Protein AF-A0A227J688-F1 (afdb_monomer)

Sequence (123 aa):
CTLGKNIHTVAINGDFDACQALVKQAFDDAELREEIGLNSANSINISRLMAQICYYFEAAAQMSKQERENLVVSVPSGNFGNLTAGLLAKALGLPIKRFIAATNANDTVPRYLETGKWEPKPT

Structure (mmCIF, N/CA/C/O backbone):
data_AF-A0A227J688-F1
#
_entry.id   AF-A0A227J688-F1
#
loop_
_atom_site.group_PDB
_atom_site.id
_atom_site.type_symbol
_atom_site.label_atom_id
_atom_site.label_alt_id
_atom_site.label_comp_id
_atom_site.label_asym_id
_atom_site.label_entity_id
_atom_site.label_seq_id
_atom_site.pdbx_PDB_ins_code
_atom_site.Cartn_x
_atom_site.Cartn_y
_atom_site.Cartn_z
_atom_site.occupancy
_atom_site.B_iso_or_equiv
_atom_site.auth_seq_id
_atom_site.auth_comp_id
_atom_site.auth_asym_id
_atom_site.auth_atom_id
_atom_site.pdbx_PDB_model_num
ATOM 1 N N . CYS A 1 1 ? 11.535 19.539 -19.491 1.00 63.34 1 CYS A N 1
ATOM 2 C CA . CYS A 1 1 ? 11.761 19.438 -18.032 1.00 63.34 1 CYS A CA 1
ATOM 3 C C . CYS A 1 1 ? 11.534 20.819 -17.412 1.00 63.34 1 CYS A C 1
ATOM 5 O O . CYS A 1 1 ? 12.097 21.772 -17.933 1.00 63.34 1 CYS A O 1
ATOM 7 N N . THR A 1 2 ? 10.697 20.950 -16.375 1.00 82.06 2 THR A N 1
ATOM 8 C CA . THR A 1 2 ? 10.319 22.246 -15.759 1.00 82.06 2 THR A CA 1
ATOM 9 C C . THR A 1 2 ? 11.028 22.546 -14.431 1.00 82.06 2 THR A C 1
ATOM 11 O O . THR A 1 2 ? 10.870 23.639 -13.903 1.00 82.06 2 THR A O 1
ATOM 14 N N . LEU A 1 3 ? 11.814 21.600 -13.895 1.00 88.06 3 LEU A N 1
ATOM 15 C CA . LEU A 1 3 ? 12.546 21.740 -12.623 1.00 88.06 3 LEU A CA 1
ATOM 16 C C . LEU A 1 3 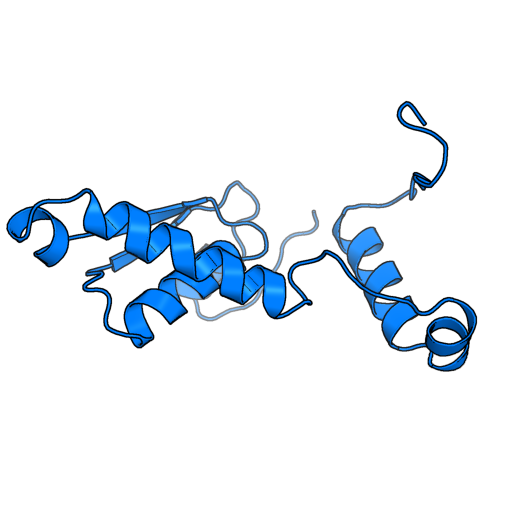? 14.064 21.942 -12.826 1.00 88.06 3 LEU A C 1
ATOM 18 O O . LEU A 1 3 ? 14.654 22.823 -12.207 1.00 88.06 3 LEU A O 1
ATOM 22 N N . GLY A 1 4 ? 14.691 21.173 -13.730 1.00 88.75 4 GLY A N 1
ATOM 23 C CA . GLY A 1 4 ? 16.120 21.283 -14.068 1.00 88.75 4 GLY A CA 1
ATOM 24 C C . GLY A 1 4 ? 17.087 20.781 -12.980 1.00 88.75 4 GLY A C 1
ATOM 25 O O . GLY A 1 4 ? 16.687 20.110 -12.031 1.00 88.75 4 GLY A O 1
ATOM 26 N N . LYS A 1 5 ? 18.379 21.115 -13.131 1.00 92.19 5 LYS A N 1
ATOM 27 C CA . LYS A 1 5 ? 19.489 20.751 -12.224 1.00 92.19 5 LYS A CA 1
ATOM 28 C C . LYS A 1 5 ? 19.630 19.237 -12.020 1.00 92.19 5 LYS A C 1
ATOM 30 O O . LYS A 1 5 ? 20.022 18.541 -12.942 1.00 92.19 5 LYS A O 1
ATOM 35 N N . ASN A 1 6 ? 19.325 18.746 -10.822 1.00 91.56 6 ASN A N 1
ATOM 36 C CA . ASN A 1 6 ? 19.447 17.349 -10.418 1.00 91.56 6 ASN A CA 1
ATOM 37 C C . ASN A 1 6 ? 18.221 16.501 -10.798 1.00 91.56 6 ASN A C 1
ATOM 39 O O . ASN A 1 6 ? 18.137 15.345 -10.391 1.00 91.56 6 ASN A O 1
ATOM 43 N N . ILE A 1 7 ? 17.254 17.069 -11.528 1.00 91.88 7 ILE A N 1
ATOM 44 C CA . ILE A 1 7 ? 16.043 16.371 -11.958 1.00 91.88 7 ILE A CA 1
ATOM 45 C C . ILE A 1 7 ? 16.087 16.113 -13.464 1.00 91.88 7 ILE A C 1
ATOM 47 O O . ILE A 1 7 ? 15.989 17.035 -14.281 1.00 91.88 7 ILE A O 1
ATOM 51 N N . HIS A 1 8 ? 16.129 14.832 -13.818 1.00 90.19 8 HIS A N 1
ATOM 52 C CA . HIS A 1 8 ? 15.993 14.352 -15.187 1.00 90.19 8 HIS A CA 1
ATOM 53 C C . HIS A 1 8 ? 14.646 13.644 -15.345 1.00 90.19 8 HIS A C 1
ATOM 55 O O . HIS A 1 8 ? 14.304 12.751 -14.576 1.00 90.19 8 HIS A O 1
ATOM 61 N N . THR A 1 9 ? 13.859 14.080 -16.330 1.00 91.88 9 THR A N 1
ATOM 62 C CA . THR A 1 9 ? 12.565 13.468 -16.666 1.00 91.88 9 THR A CA 1
ATOM 63 C C . THR A 1 9 ? 12.725 12.698 -17.966 1.00 91.88 9 THR A C 1
ATOM 65 O O . THR A 1 9 ? 13.222 13.251 -18.945 1.00 91.88 9 THR A O 1
ATOM 68 N N . VAL A 1 10 ? 12.323 11.429 -17.964 1.00 91.88 10 VAL A N 1
ATOM 69 C CA . VAL A 1 10 ? 12.381 10.551 -19.135 1.00 91.88 10 VAL A CA 1
ATOM 70 C C . VAL A 1 10 ? 10.951 10.208 -19.529 1.00 91.88 10 VAL A C 1
ATOM 72 O O . VAL A 1 10 ? 10.202 9.657 -18.724 1.00 91.88 10 VAL A O 1
ATOM 75 N N . ALA A 1 11 ? 10.560 10.574 -20.749 1.00 92.75 11 ALA A N 1
ATOM 76 C CA . ALA A 1 11 ? 9.274 10.187 -21.312 1.00 92.75 11 ALA A CA 1
ATOM 77 C C . ALA A 1 11 ? 9.426 8.815 -21.974 1.00 92.75 11 ALA A C 1
ATOM 79 O O . ALA A 1 11 ? 10.131 8.681 -22.973 1.00 92.75 11 ALA A O 1
ATOM 80 N N . ILE A 1 12 ? 8.788 7.802 -21.396 1.00 94.12 12 ILE A N 1
ATOM 81 C CA . ILE A 1 12 ? 8.770 6.446 -21.941 1.00 94.12 12 ILE A CA 1
ATOM 82 C C . ILE A 1 12 ? 7.555 6.310 -22.855 1.00 94.12 12 ILE A C 1
ATOM 84 O O . ILE A 1 12 ? 6.452 6.707 -22.488 1.00 94.12 12 ILE A O 1
ATOM 88 N N . ASN A 1 13 ? 7.758 5.750 -24.046 1.00 93.44 13 ASN A N 1
ATOM 89 C CA . ASN A 1 13 ? 6.667 5.432 -24.961 1.00 93.44 13 ASN A CA 1
ATOM 90 C C . ASN A 1 13 ? 6.023 4.094 -24.564 1.00 93.44 13 ASN A C 1
ATOM 92 O O . ASN A 1 13 ? 6.330 3.054 -25.144 1.00 93.44 13 ASN A O 1
ATOM 96 N N . GLY A 1 14 ? 5.192 4.127 -23.525 1.00 90.06 1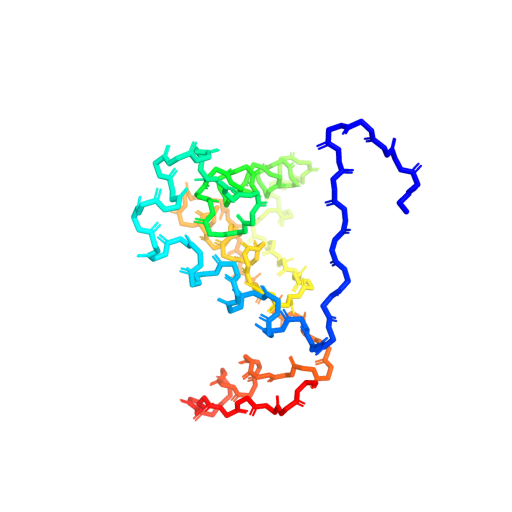4 GLY A N 1
ATOM 97 C CA . GLY A 1 14 ? 4.502 2.970 -22.960 1.00 90.06 14 GLY A CA 1
ATOM 98 C C . GLY A 1 14 ? 3.590 3.375 -21.802 1.00 90.06 14 GLY A C 1
ATOM 99 O O . GLY A 1 14 ? 3.495 4.556 -21.462 1.00 90.06 14 GLY A O 1
ATOM 100 N N . ASP A 1 15 ? 2.918 2.397 -21.201 1.00 85.12 15 ASP A N 1
ATOM 101 C CA . ASP A 1 15 ? 2.079 2.607 -20.021 1.00 85.12 15 ASP A CA 1
ATOM 102 C C . ASP A 1 15 ? 2.904 2.707 -18.715 1.00 85.12 15 ASP A C 1
ATOM 104 O O . ASP A 1 15 ? 4.142 2.668 -18.687 1.00 85.12 15 ASP A O 1
ATOM 108 N N . PHE A 1 16 ? 2.199 2.881 -17.595 1.00 82.19 16 PHE A N 1
ATOM 109 C CA . PHE A 1 16 ? 2.813 2.965 -16.271 1.00 82.19 16 PHE A CA 1
ATOM 110 C C . PHE A 1 16 ? 3.505 1.659 -15.850 1.00 82.19 16 PHE A C 1
ATOM 112 O O . PHE A 1 16 ? 4.558 1.707 -15.205 1.00 82.19 16 PHE A O 1
ATOM 119 N N . ASP A 1 17 ? 2.951 0.506 -16.222 1.00 82.75 17 ASP A N 1
ATOM 120 C CA . ASP A 1 17 ? 3.480 -0.802 -15.841 1.00 82.75 17 ASP A CA 1
ATOM 121 C C . ASP A 1 17 ? 4.802 -1.081 -16.569 1.00 82.75 17 ASP A C 1
ATOM 123 O O . ASP A 1 17 ? 5.762 -1.548 -15.948 1.00 82.75 17 ASP A O 1
ATOM 127 N N . ALA A 1 18 ? 4.915 -0.671 -17.836 1.00 88.62 18 ALA A N 1
ATOM 128 C CA . ALA A 1 18 ? 6.164 -0.670 -18.592 1.00 88.62 18 ALA A CA 1
ATOM 129 C C . ALA A 1 18 ? 7.238 0.192 -17.907 1.00 88.62 18 ALA A C 1
ATOM 131 O O . ALA A 1 18 ? 8.384 -0.237 -17.754 1.00 88.62 18 ALA A O 1
ATOM 132 N N . CYS A 1 19 ? 6.869 1.379 -17.412 1.00 89.75 19 CYS A N 1
ATOM 133 C CA . CYS A 1 19 ? 7.794 2.232 -16.662 1.00 89.75 19 CYS A CA 1
ATOM 134 C C . CYS A 1 19 ? 8.270 1.553 -15.366 1.00 89.75 19 CYS A C 1
ATOM 136 O O . CYS A 1 19 ? 9.456 1.610 -15.032 1.00 89.75 19 CYS A O 1
ATOM 138 N N . GLN A 1 20 ? 7.373 0.884 -14.632 1.00 83.25 20 GLN A N 1
ATOM 139 C CA . GLN A 1 20 ? 7.749 0.137 -13.429 1.00 83.25 20 GLN A CA 1
ATOM 140 C C . GLN A 1 20 ? 8.638 -1.070 -13.740 1.00 83.25 20 GLN A C 1
ATOM 142 O O . GLN A 1 20 ? 9.553 -1.357 -12.965 1.00 83.25 20 GLN A O 1
ATOM 147 N N . ALA A 1 21 ? 8.380 -1.769 -14.845 1.00 88.19 21 ALA A N 1
ATOM 148 C CA . ALA A 1 21 ? 9.174 -2.909 -15.283 1.00 88.19 21 ALA A CA 1
ATOM 149 C C . ALA A 1 21 ? 10.618 -2.499 -15.602 1.00 88.19 21 ALA A C 1
ATOM 151 O O . ALA A 1 21 ? 11.542 -3.126 -15.090 1.00 88.19 21 ALA A O 1
ATOM 152 N N . LEU A 1 22 ? 10.816 -1.400 -16.340 1.00 91.25 22 LEU A N 1
ATOM 153 C CA . LEU A 1 22 ? 12.150 -0.869 -16.649 1.00 91.25 22 LEU A CA 1
ATOM 154 C C . LEU A 1 22 ? 12.938 -0.508 -15.386 1.00 91.25 22 LEU A C 1
ATOM 156 O O . LEU A 1 22 ? 14.118 -0.830 -15.271 1.00 91.25 22 LEU A O 1
ATOM 160 N N . VAL A 1 23 ? 12.281 0.121 -14.405 1.00 88.94 23 VAL A N 1
ATOM 161 C CA . VAL A 1 23 ? 12.926 0.437 -13.123 1.00 88.94 23 VAL A CA 1
ATOM 162 C C . VAL A 1 23 ? 13.338 -0.841 -12.395 1.00 88.94 23 VAL A C 1
ATOM 164 O O . VAL A 1 23 ? 14.459 -0.907 -11.906 1.00 88.94 23 VAL A O 1
ATOM 167 N N . LYS A 1 24 ? 12.472 -1.862 -12.330 1.00 86.19 24 LYS A N 1
ATOM 168 C CA . LYS A 1 24 ? 12.809 -3.152 -11.699 1.00 86.19 24 LYS A CA 1
ATOM 169 C C . LYS A 1 24 ? 13.985 -3.831 -12.397 1.00 86.19 24 LYS A C 1
ATOM 171 O O . LYS A 1 24 ? 14.916 -4.236 -11.718 1.00 86.19 24 LYS A O 1
ATOM 176 N N . GLN A 1 25 ? 13.976 -3.861 -13.728 1.00 90.69 25 GLN A N 1
ATOM 177 C CA . GLN A 1 25 ? 15.073 -4.409 -14.519 1.00 90.69 25 GLN A CA 1
ATOM 178 C C . GLN A 1 25 ? 16.404 -3.711 -14.201 1.00 90.69 25 GLN A C 1
ATOM 180 O O . GLN A 1 25 ? 17.415 -4.380 -14.025 1.00 90.69 25 GLN A O 1
ATOM 185 N N . ALA A 1 26 ? 16.402 -2.385 -14.042 1.00 89.69 26 ALA A N 1
ATOM 186 C CA . ALA A 1 26 ? 17.597 -1.645 -13.639 1.00 89.69 26 ALA A CA 1
ATOM 187 C C . ALA A 1 26 ? 18.088 -2.003 -12.218 1.00 89.69 26 ALA A C 1
ATOM 189 O O . ALA A 1 26 ? 19.278 -1.900 -11.944 1.00 89.69 26 ALA A O 1
ATOM 190 N N . PHE A 1 27 ? 17.206 -2.440 -11.307 1.00 86.25 27 PHE A N 1
ATOM 191 C CA . PHE A 1 27 ? 17.602 -2.937 -9.977 1.00 86.25 27 PHE A CA 1
ATOM 192 C C . PHE A 1 27 ? 18.160 -4.366 -9.982 1.00 86.25 27 PHE A C 1
ATOM 194 O O . PHE A 1 27 ? 18.846 -4.751 -9.027 1.00 86.25 27 PHE A O 1
ATOM 201 N N . ASP A 1 28 ? 17.873 -5.141 -11.024 1.00 90.25 28 ASP A N 1
ATOM 202 C CA . ASP A 1 28 ? 18.431 -6.482 -11.204 1.00 90.25 28 ASP A CA 1
ATOM 203 C C . ASP A 1 28 ? 19.819 -6.439 -11.875 1.00 90.25 28 ASP A C 1
ATOM 205 O O . ASP A 1 28 ? 20.577 -7.404 -11.785 1.00 90.25 28 ASP A O 1
ATOM 209 N N . ASP A 1 29 ? 20.189 -5.304 -12.479 1.00 92.69 29 ASP A N 1
ATOM 210 C CA . ASP A 1 29 ? 21.519 -5.047 -13.035 1.00 92.69 29 ASP A CA 1
ATOM 211 C C . ASP A 1 29 ? 22.503 -4.598 -11.937 1.00 92.69 29 ASP A C 1
ATOM 213 O O . ASP A 1 29 ? 22.435 -3.484 -11.407 1.00 92.69 29 ASP A O 1
ATOM 217 N N . ALA A 1 30 ? 23.412 -5.497 -11.556 1.00 90.94 30 ALA A N 1
ATOM 218 C CA . ALA A 1 30 ? 24.376 -5.252 -10.487 1.00 90.94 30 ALA A CA 1
ATOM 219 C C . ALA A 1 30 ? 25.447 -4.215 -10.863 1.00 90.94 30 ALA A C 1
ATOM 221 O O . ALA A 1 30 ? 25.828 -3.420 -10.003 1.00 90.94 30 ALA A O 1
ATOM 222 N N . GLU A 1 31 ? 25.900 -4.206 -12.120 1.00 93.81 31 GLU A N 1
ATOM 223 C CA . GLU A 1 31 ? 26.944 -3.294 -12.602 1.00 93.81 31 GLU A CA 1
ATOM 224 C C . GLU A 1 31 ? 26.405 -1.864 -12.635 1.00 93.81 31 GLU A C 1
ATOM 226 O O . GLU A 1 31 ? 26.982 -0.963 -12.021 1.00 93.81 31 GLU A O 1
ATOM 231 N N . LEU A 1 32 ? 25.214 -1.686 -13.217 1.00 91.00 32 LEU A N 1
ATOM 232 C CA . LEU A 1 32 ? 24.527 -0.398 -13.236 1.00 91.00 32 LEU A CA 1
ATOM 233 C C . LEU A 1 32 ? 24.282 0.127 -11.817 1.00 91.00 32 LEU A C 1
ATOM 235 O O . LEU A 1 32 ? 24.492 1.307 -11.537 1.00 91.00 32 LEU A O 1
ATOM 239 N N . ARG A 1 33 ? 23.833 -0.739 -10.902 1.00 90.62 33 ARG A N 1
ATOM 240 C CA . ARG A 1 33 ? 23.568 -0.351 -9.512 1.00 90.62 33 ARG A CA 1
ATOM 241 C C . ARG A 1 33 ? 24.793 0.192 -8.797 1.00 90.62 33 ARG A C 1
ATOM 243 O O . ARG A 1 33 ? 24.648 1.152 -8.036 1.00 90.62 33 ARG A O 1
ATOM 250 N N . GLU A 1 34 ? 25.941 -0.446 -8.988 1.00 91.62 34 GLU A N 1
ATOM 251 C CA . GLU A 1 34 ? 27.191 -0.048 -8.348 1.00 91.62 34 GLU A CA 1
ATOM 252 C C . GLU A 1 34 ? 27.737 1.244 -8.961 1.00 91.62 34 GLU A C 1
ATOM 254 O O . GLU A 1 34 ? 28.099 2.155 -8.217 1.00 91.62 34 GLU A O 1
ATOM 259 N N . GLU A 1 35 ? 27.697 1.371 -10.291 1.00 93.75 35 GLU A N 1
ATOM 260 C CA . GLU A 1 35 ? 28.232 2.534 -11.006 1.00 93.75 35 GLU A CA 1
ATOM 261 C C . GLU A 1 35 ? 27.541 3.846 -10.606 1.00 93.75 35 GLU A C 1
ATOM 263 O O . GLU A 1 35 ? 28.208 4.851 -10.351 1.00 93.75 35 GLU A O 1
ATOM 268 N N . ILE A 1 36 ? 26.204 3.849 -10.519 1.00 91.50 36 ILE A N 1
ATOM 269 C CA . ILE A 1 36 ? 25.436 5.086 -10.275 1.00 91.50 36 ILE A CA 1
ATOM 270 C C . ILE A 1 36 ? 24.853 5.189 -8.862 1.00 91.50 36 ILE A C 1
ATOM 272 O O . ILE A 1 36 ? 24.179 6.174 -8.551 1.00 91.50 36 ILE A O 1
ATOM 276 N N . GLY A 1 37 ? 25.063 4.183 -8.006 1.00 87.56 37 GLY A N 1
ATOM 277 C CA . GLY A 1 37 ? 24.449 4.125 -6.676 1.00 87.56 37 GLY A CA 1
ATOM 278 C C . GLY A 1 37 ? 22.918 4.099 -6.745 1.00 87.56 37 GLY A C 1
ATOM 279 O O . GLY A 1 37 ? 22.243 4.864 -6.048 1.00 87.56 37 GLY A O 1
ATOM 280 N N . LEU A 1 38 ? 22.364 3.262 -7.630 1.00 85.69 38 LEU A N 1
ATOM 281 C CA . LEU A 1 38 ? 20.939 3.276 -7.968 1.00 85.69 38 LEU A CA 1
ATOM 282 C C . LEU A 1 38 ? 20.058 3.007 -6.735 1.00 85.69 38 LEU A C 1
ATOM 284 O O . LEU A 1 38 ? 20.209 2.006 -6.034 1.00 85.69 38 LEU A O 1
ATOM 288 N N . ASN A 1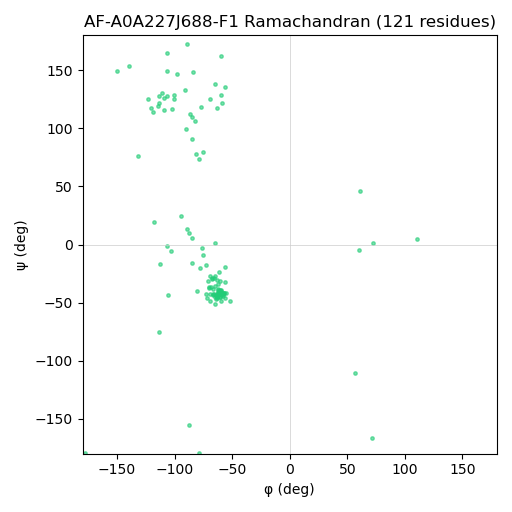 39 ? 19.079 3.883 -6.501 1.00 81.12 39 ASN A N 1
ATOM 289 C CA . ASN A 1 39 ? 18.106 3.752 -5.418 1.00 81.12 39 ASN A CA 1
ATOM 290 C C . ASN A 1 39 ? 16.701 4.161 -5.885 1.00 81.12 39 ASN A C 1
ATOM 292 O O . ASN A 1 39 ? 16.541 4.919 -6.842 1.00 81.12 39 ASN A O 1
ATOM 296 N N . SER A 1 40 ? 15.664 3.620 -5.242 1.00 75.00 40 SER A N 1
ATOM 297 C CA . SER A 1 40 ? 14.269 3.848 -5.614 1.00 75.00 40 SER A CA 1
ATOM 298 C C . SER A 1 40 ? 13.557 4.677 -4.561 1.00 75.00 40 SER A C 1
ATOM 300 O O . SER A 1 40 ? 13.527 4.326 -3.381 1.00 75.00 40 SER A O 1
ATOM 302 N N . ALA A 1 41 ? 12.882 5.727 -5.017 1.00 73.44 41 ALA A N 1
ATOM 303 C CA . ALA A 1 41 ? 11.896 6.454 -4.229 1.00 73.44 41 ALA A CA 1
ATOM 304 C C . ALA A 1 41 ? 10.480 5.858 -4.379 1.00 73.44 41 ALA A C 1
ATOM 306 O O . ALA A 1 41 ? 9.504 6.501 -3.994 1.00 73.44 41 ALA A O 1
ATOM 307 N N . ASN A 1 42 ? 10.327 4.651 -4.945 1.00 69.06 42 ASN A N 1
ATOM 308 C CA . ASN A 1 42 ? 9.034 3.972 -5.077 1.00 69.06 42 ASN A CA 1
ATOM 309 C C . ASN A 1 42 ? 8.688 3.099 -3.862 1.00 69.06 42 ASN A C 1
ATOM 311 O O . ASN A 1 42 ? 9.498 2.915 -2.960 1.00 69.06 42 ASN A O 1
ATOM 315 N N . SER A 1 43 ? 7.466 2.560 -3.819 1.00 55.78 43 SER A N 1
ATOM 316 C CA . SER A 1 43 ? 6.972 1.694 -2.733 1.00 55.78 43 SER A CA 1
ATOM 317 C C . SER A 1 43 ? 7.696 0.344 -2.599 1.00 55.78 43 SER A C 1
ATOM 319 O O . SER A 1 43 ? 7.354 -0.430 -1.716 1.00 55.78 43 SER A O 1
ATOM 321 N N . ILE A 1 44 ? 8.707 0.077 -3.432 1.00 65.75 44 ILE A N 1
ATOM 322 C CA . ILE A 1 44 ? 9.690 -1.001 -3.229 1.00 65.75 44 ILE A CA 1
ATOM 323 C C . ILE A 1 44 ? 10.580 -0.686 -2.013 1.00 65.75 44 ILE A C 1
ATOM 325 O O . ILE A 1 44 ? 11.033 -1.584 -1.311 1.00 65.75 44 ILE A O 1
ATOM 329 N N . ASN A 1 45 ? 10.806 0.599 -1.728 1.00 71.81 45 ASN A N 1
ATOM 330 C CA . ASN A 1 45 ? 11.592 1.040 -0.589 1.00 71.81 45 ASN A CA 1
ATOM 331 C C . ASN A 1 45 ? 10.779 0.925 0.712 1.00 71.81 45 ASN A C 1
ATOM 333 O O . ASN A 1 45 ? 9.763 1.607 0.886 1.00 71.81 45 ASN A O 1
ATOM 337 N N . ILE A 1 46 ? 11.258 0.101 1.649 1.00 80.06 46 ILE A N 1
ATOM 338 C CA . ILE A 1 46 ? 10.612 -0.131 2.949 1.00 80.06 46 ILE A CA 1
ATOM 339 C C . ILE A 1 46 ? 10.395 1.164 3.741 1.00 80.06 46 ILE A C 1
ATOM 341 O O . ILE A 1 46 ? 9.381 1.301 4.420 1.00 80.06 46 ILE A O 1
ATOM 345 N N . SER A 1 47 ? 11.274 2.159 3.598 1.00 84.25 47 SER A N 1
ATOM 346 C CA . SER A 1 47 ? 11.153 3.444 4.292 1.00 84.25 47 SER A CA 1
ATOM 347 C C . SER A 1 47 ? 9.882 4.188 3.896 1.00 84.25 47 SER A C 1
ATOM 349 O O . SER A 1 47 ? 9.259 4.828 4.742 1.00 84.25 47 SER A O 1
ATOM 351 N N . ARG A 1 48 ? 9.438 4.065 2.636 1.00 84.00 48 ARG A N 1
ATOM 352 C CA . ARG A 1 48 ? 8.149 4.630 2.214 1.00 84.00 48 ARG A CA 1
ATOM 353 C C . ARG A 1 48 ? 6.979 3.934 2.889 1.00 84.00 48 ARG A C 1
ATOM 355 O O . ARG A 1 48 ? 6.062 4.619 3.327 1.00 84.00 48 ARG A O 1
ATOM 362 N N . LEU A 1 49 ? 7.009 2.606 2.969 1.00 85.25 49 LEU A N 1
ATOM 363 C CA . LEU A 1 49 ? 5.954 1.841 3.630 1.00 85.25 49 LEU A CA 1
ATOM 364 C C . LEU A 1 49 ? 5.891 2.181 5.126 1.00 85.25 49 LEU A C 1
ATOM 366 O O . LEU A 1 49 ? 4.814 2.442 5.650 1.00 85.25 49 LEU A O 1
ATOM 370 N N . MET A 1 50 ? 7.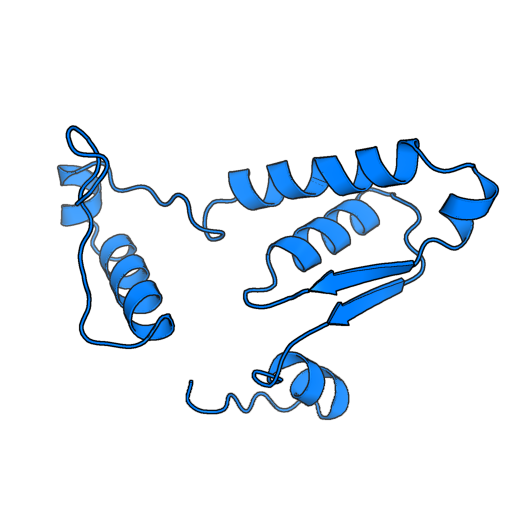046 2.265 5.791 1.00 90.06 50 MET A N 1
ATOM 371 C CA . MET A 1 50 ? 7.141 2.600 7.214 1.00 90.06 50 MET A CA 1
ATOM 372 C C . MET A 1 50 ? 6.657 4.021 7.510 1.00 90.06 50 MET A C 1
ATOM 374 O O . MET A 1 50 ? 5.862 4.214 8.426 1.00 90.06 50 MET A O 1
ATOM 378 N N . ALA A 1 51 ? 7.060 5.010 6.707 1.00 92.88 51 ALA A N 1
ATOM 379 C CA . ALA A 1 51 ? 6.587 6.386 6.870 1.00 92.88 51 ALA A CA 1
ATOM 380 C C . ALA A 1 51 ? 5.062 6.496 6.709 1.00 92.88 51 ALA A C 1
ATOM 382 O O . ALA A 1 51 ? 4.421 7.323 7.357 1.00 92.88 51 ALA A O 1
ATOM 383 N N . GLN A 1 52 ? 4.469 5.640 5.868 1.00 95.31 52 GLN A N 1
ATOM 384 C CA . GLN A 1 52 ? 3.027 5.610 5.660 1.00 95.31 52 GLN A CA 1
ATOM 385 C C . GLN A 1 52 ? 2.243 5.090 6.876 1.00 95.31 52 GLN A C 1
ATOM 387 O O . GLN A 1 52 ? 1.103 5.494 7.074 1.00 95.31 52 GLN A O 1
ATOM 392 N N . ILE A 1 53 ? 2.838 4.251 7.728 1.00 96.75 53 ILE A N 1
ATOM 393 C CA . ILE A 1 53 ? 2.184 3.746 8.950 1.00 96.75 53 ILE A CA 1
ATOM 394 C C . ILE A 1 53 ? 1.864 4.902 9.907 1.00 96.75 53 ILE A C 1
ATOM 396 O O . ILE A 1 53 ? 0.805 4.919 10.535 1.00 96.75 53 ILE A O 1
ATOM 400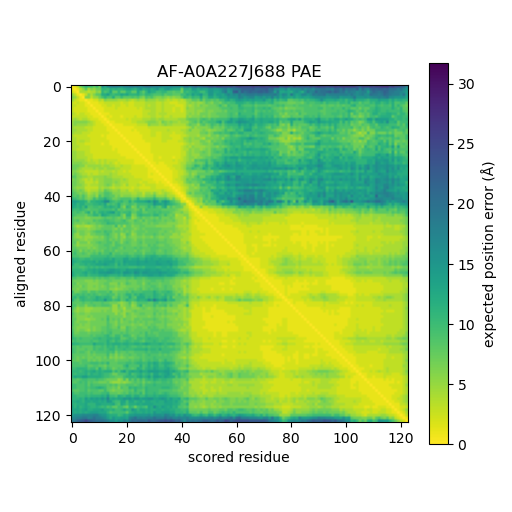 N N . CYS A 1 54 ? 2.757 5.890 9.997 1.00 97.38 54 CYS A N 1
ATOM 401 C CA . CYS A 1 54 ? 2.674 6.971 10.977 1.00 97.38 54 CYS A CA 1
ATOM 402 C C . CYS A 1 54 ? 1.355 7.751 10.897 1.00 97.38 54 CYS A C 1
ATOM 404 O O . CYS A 1 54 ? 0.749 8.029 11.930 1.00 97.38 54 CYS A O 1
ATOM 406 N N . TYR A 1 55 ? 0.863 8.058 9.691 1.00 97.44 55 TYR A N 1
ATOM 407 C CA . TYR A 1 55 ? -0.366 8.847 9.567 1.00 97.44 55 TYR A CA 1
ATOM 408 C C . TYR A 1 55 ? -1.639 8.069 9.929 1.00 97.44 55 TYR A C 1
ATOM 410 O O . TYR A 1 55 ? -2.653 8.696 10.219 1.00 97.44 55 TYR A O 1
ATOM 418 N N . TYR A 1 56 ? -1.612 6.730 9.969 1.00 97.94 56 TYR A N 1
ATOM 419 C CA . TYR A 1 56 ? -2.737 5.951 10.501 1.00 97.94 56 TYR A CA 1
ATOM 420 C C . TYR A 1 56 ? -2.873 6.137 12.013 1.00 97.94 56 TYR A C 1
ATOM 422 O O . TYR A 1 56 ? -3.981 6.323 12.517 1.00 97.94 56 TYR A O 1
ATOM 430 N N . PHE A 1 57 ? -1.747 6.117 12.730 1.00 97.50 57 PHE A N 1
ATOM 431 C CA . PHE A 1 57 ? -1.725 6.387 14.166 1.00 97.50 57 PHE A CA 1
ATOM 432 C C . PHE A 1 57 ? -2.108 7.831 14.470 1.00 97.50 57 PHE A C 1
ATOM 434 O O . PHE A 1 57 ? -2.921 8.055 15.362 1.00 97.50 57 PHE A O 1
ATOM 441 N N . GLU A 1 58 ? -1.591 8.784 13.695 1.00 97.81 58 GLU A N 1
ATOM 442 C CA . GLU A 1 58 ? -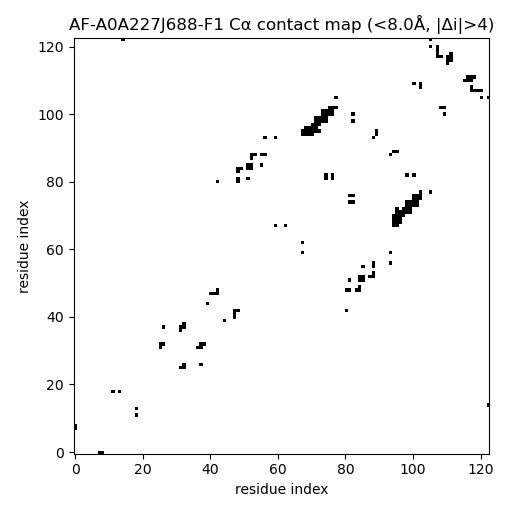1.948 10.198 13.825 1.00 97.81 58 GLU A CA 1
ATOM 443 C C . GLU A 1 58 ? -3.451 10.427 13.606 1.00 97.81 58 GLU A C 1
ATOM 445 O O . GLU A 1 58 ? -4.120 11.016 14.451 1.00 97.81 58 GLU A O 1
ATOM 450 N N . ALA A 1 59 ? -4.025 9.878 12.529 1.00 97.06 59 ALA A N 1
ATOM 451 C CA . ALA A 1 59 ? -5.458 9.997 12.262 1.00 97.06 59 ALA A CA 1
ATOM 452 C C . ALA A 1 59 ? -6.313 9.395 13.390 1.00 97.06 59 ALA A C 1
ATOM 454 O O . ALA A 1 59 ? -7.321 9.978 13.785 1.00 97.06 59 ALA A O 1
ATOM 455 N N . ALA A 1 60 ? -5.906 8.251 13.948 1.00 96.38 60 ALA A N 1
ATOM 456 C CA . ALA A 1 60 ? -6.603 7.645 15.078 1.00 96.38 60 ALA A CA 1
ATOM 457 C C . ALA A 1 60 ? -6.423 8.439 16.386 1.00 96.38 60 ALA A C 1
ATOM 459 O O . ALA A 1 60 ? -7.329 8.448 17.218 1.00 96.38 60 ALA A O 1
ATOM 460 N N . ALA A 1 61 ? -5.283 9.106 16.590 1.00 96.12 61 ALA A N 1
ATOM 461 C CA . ALA A 1 61 ? -5.030 9.932 17.772 1.00 96.12 61 ALA A CA 1
ATOM 462 C C . ALA A 1 61 ? -5.952 11.159 17.839 1.00 96.12 61 ALA A C 1
ATOM 464 O O . ALA A 1 61 ? -6.305 11.596 18.933 1.00 96.12 61 ALA A O 1
ATOM 465 N N . GLN A 1 62 ? -6.396 11.657 16.683 1.00 96.88 62 GLN A N 1
ATOM 466 C CA . GLN A 1 62 ? -7.358 12.759 16.576 1.00 96.88 62 GLN A CA 1
ATOM 467 C C . GLN A 1 62 ? -8.807 12.342 16.890 1.00 96.88 62 GLN A C 1
ATOM 469 O O . GLN A 1 62 ? -9.679 13.199 17.014 1.00 96.88 62 GLN A O 1
ATOM 474 N N . MET A 1 63 ? -9.076 11.042 17.044 1.00 96.12 63 MET A N 1
ATOM 475 C CA . MET A 1 63 ? -10.404 10.502 17.334 1.00 96.12 63 MET A CA 1
ATOM 476 C C . MET A 1 63 ? -10.604 10.225 18.829 1.00 96.12 63 MET A C 1
ATOM 478 O O . MET A 1 63 ? -9.700 9.770 19.551 1.00 96.12 63 MET A O 1
ATOM 482 N N . SER A 1 64 ? -11.840 10.397 19.295 1.00 95.88 64 SER A N 1
ATOM 483 C CA . SER A 1 64 ? -12.249 9.948 20.626 1.00 95.88 64 SER A CA 1
ATOM 484 C C . SER A 1 64 ? -12.078 8.430 20.780 1.00 95.88 64 SER A C 1
ATOM 486 O O . SER A 1 64 ? -11.958 7.672 19.813 1.00 95.88 64 SER A O 1
ATOM 488 N N . LYS A 1 65 ? -12.067 7.948 22.028 1.00 91.69 65 LYS A N 1
ATOM 489 C CA . LYS A 1 65 ? -11.950 6.508 22.305 1.00 91.69 65 LYS A CA 1
ATOM 490 C C . LYS A 1 65 ? -13.085 5.707 21.646 1.00 91.69 65 LYS A C 1
ATOM 492 O O . LYS A 1 65 ? -12.825 4.661 21.063 1.00 91.69 65 LYS A O 1
ATOM 497 N N . GLN A 1 66 ? -14.312 6.226 21.697 1.00 91.94 66 GLN A N 1
ATOM 498 C CA . GLN A 1 66 ? -15.498 5.560 21.157 1.00 91.94 66 GLN A CA 1
ATOM 499 C C . GLN A 1 66 ? -15.482 5.481 19.621 1.00 91.94 66 GLN A C 1
ATOM 501 O O . GLN A 1 66 ? -15.881 4.466 19.050 1.00 91.94 66 GLN A O 1
ATOM 506 N N . GLU A 1 67 ? -14.976 6.517 18.946 1.00 94.00 67 GLU A N 1
ATOM 507 C CA . GLU A 1 67 ? -14.786 6.509 17.487 1.00 94.00 67 GLU A CA 1
ATOM 508 C C . GLU A 1 67 ? -13.717 5.493 17.066 1.00 94.00 67 GLU A C 1
ATOM 510 O O . GLU A 1 67 ? -13.933 4.724 16.126 1.00 94.00 67 GLU A O 1
ATOM 515 N N . ARG A 1 68 ? -12.597 5.425 17.803 1.00 93.50 68 ARG A N 1
ATOM 516 C CA . ARG A 1 68 ? -11.513 4.467 17.529 1.00 93.50 68 ARG A CA 1
ATOM 517 C C . ARG A 1 68 ? -11.969 3.013 17.593 1.00 93.50 68 ARG A C 1
ATOM 519 O O . ARG A 1 68 ? -11.558 2.223 16.755 1.00 93.50 68 ARG A O 1
ATOM 526 N N . GLU A 1 69 ? -12.839 2.651 18.531 1.00 91.00 69 GLU A N 1
ATOM 527 C CA . GLU A 1 69 ? -13.321 1.267 18.682 1.00 91.00 69 GLU A CA 1
ATOM 528 C C . GLU A 1 69 ? -14.078 0.740 17.448 1.00 91.00 69 GLU A C 1
ATOM 530 O O . GLU A 1 69 ? -14.120 -0.469 17.211 1.00 91.00 69 GLU A O 1
ATOM 535 N N . ASN A 1 70 ? -14.648 1.630 16.628 1.00 93.88 70 ASN A N 1
ATOM 536 C CA . ASN A 1 70 ? -15.388 1.267 15.417 1.00 93.88 70 ASN A CA 1
ATOM 537 C C . ASN A 1 70 ? -14.767 1.817 14.126 1.00 93.88 70 ASN A C 1
ATOM 539 O O . ASN A 1 70 ? -15.445 1.858 13.097 1.00 93.88 70 ASN A O 1
ATOM 543 N N . LEU A 1 71 ? -13.485 2.188 14.154 1.00 96.12 71 LEU A N 1
ATOM 544 C CA . LEU A 1 71 ? -12.801 2.817 13.029 1.00 96.12 71 LEU A CA 1
ATOM 545 C C . LEU A 1 71 ? -12.813 1.931 11.771 1.00 96.12 71 LEU A C 1
ATOM 547 O O . LEU A 1 71 ? -12.297 0.810 11.763 1.00 96.12 71 LEU A O 1
ATOM 551 N N . VAL A 1 72 ? -13.372 2.461 10.683 1.00 97.62 72 VAL A N 1
ATOM 552 C CA . VAL A 1 72 ? -13.310 1.879 9.337 1.00 97.62 72 VAL A CA 1
ATOM 553 C C . VAL A 1 72 ? -12.497 2.809 8.449 1.00 97.62 72 VAL A C 1
ATOM 555 O O . VAL A 1 72 ? -12.804 3.995 8.367 1.00 97.62 72 VAL A O 1
ATOM 558 N N . VAL A 1 73 ? -11.488 2.273 7.764 1.00 97.94 73 VAL A N 1
ATOM 559 C CA . VAL A 1 73 ? -10.607 3.072 6.904 1.00 97.94 73 VAL A CA 1
ATOM 560 C C . VAL A 1 73 ? -10.794 2.680 5.444 1.00 97.94 73 VAL A C 1
ATOM 562 O O . VAL A 1 73 ? -10.603 1.521 5.076 1.00 97.94 73 VAL A O 1
ATOM 565 N N . SER A 1 74 ? -11.168 3.649 4.610 1.00 97.88 74 SER A N 1
ATOM 566 C CA . SER A 1 74 ? -11.253 3.482 3.159 1.00 97.88 74 SER A CA 1
ATOM 567 C C . SER A 1 74 ? -10.021 4.078 2.500 1.00 97.88 74 SER A C 1
ATOM 569 O O . SER A 1 74 ? -9.705 5.245 2.728 1.00 97.88 74 SER A O 1
ATOM 571 N N . VAL A 1 75 ? -9.320 3.275 1.702 1.00 97.62 75 VAL A N 1
ATOM 572 C CA . VAL A 1 75 ? -8.064 3.671 1.063 1.00 97.62 75 VAL A CA 1
ATOM 573 C C . VAL A 1 75 ? -8.234 3.609 -0.454 1.00 97.62 75 VAL A C 1
ATOM 575 O O . VAL A 1 75 ? -8.388 2.504 -0.993 1.00 97.62 75 VAL A O 1
ATOM 578 N N . PRO A 1 76 ? -8.176 4.749 -1.169 1.00 95.69 76 PRO A N 1
ATOM 579 C CA . PRO A 1 76 ? -8.096 4.739 -2.624 1.00 95.69 76 PRO A CA 1
ATOM 580 C C . PRO A 1 76 ? -6.786 4.061 -3.041 1.00 95.69 76 PRO A C 1
ATOM 582 O O . PRO A 1 76 ? -5.693 4.506 -2.683 1.00 95.69 76 PRO A O 1
ATOM 585 N N . SER A 1 77 ? -6.899 2.940 -3.745 1.00 92.81 77 SER A N 1
ATOM 586 C CA . SER A 1 77 ? -5.814 1.980 -3.934 1.00 92.81 77 SER A CA 1
ATOM 587 C C . SER A 1 77 ? -5.530 1.745 -5.415 1.00 92.81 77 SER A C 1
ATOM 589 O O . SER A 1 77 ? -6.419 1.379 -6.176 1.00 92.81 77 SER A O 1
ATOM 591 N N . GLY A 1 78 ? -4.266 1.941 -5.801 1.00 86.75 78 GLY A N 1
ATOM 592 C CA . GLY A 1 78 ? -3.703 1.504 -7.085 1.00 86.75 78 GLY A CA 1
ATOM 593 C C . GLY A 1 78 ? -2.650 0.418 -6.860 1.00 86.75 78 GLY A C 1
ATOM 594 O O . GLY A 1 78 ? -2.935 -0.759 -6.998 1.00 86.75 78 GLY A O 1
ATOM 595 N N . ASN A 1 79 ? -1.460 0.810 -6.388 1.00 84.44 79 ASN A N 1
ATOM 596 C CA . ASN A 1 79 ? -0.349 -0.108 -6.066 1.00 84.44 79 ASN A CA 1
ATOM 597 C C . ASN A 1 79 ? -0.378 -0.669 -4.631 1.00 84.44 79 ASN A C 1
ATOM 599 O O . ASN A 1 79 ? 0.613 -1.221 -4.164 1.00 84.44 79 ASN A O 1
ATOM 603 N N . PHE A 1 80 ? -1.471 -0.462 -3.892 1.00 90.25 80 PHE A N 1
ATOM 604 C CA . PHE A 1 80 ? -1.727 -1.025 -2.555 1.00 90.25 80 PHE A CA 1
ATOM 605 C C . PHE A 1 80 ? -0.750 -0.687 -1.411 1.00 90.25 80 PHE A C 1
ATOM 607 O O . PHE A 1 80 ? -1.067 -0.993 -0.270 1.00 90.25 80 PHE A O 1
ATOM 614 N N . GLY A 1 81 ? 0.358 0.027 -1.638 1.00 90.88 81 GLY A N 1
ATOM 615 C CA . GLY A 1 81 ? 1.319 0.367 -0.573 1.00 90.88 81 GLY A CA 1
ATOM 616 C C . GLY A 1 81 ? 0.707 1.102 0.631 1.00 90.88 81 GLY A C 1
ATOM 617 O O . GLY A 1 81 ? 0.981 0.744 1.771 1.00 90.88 81 GLY A O 1
ATOM 618 N N . ASN A 1 82 ? -0.195 2.061 0.387 1.00 94.38 82 ASN A N 1
ATOM 619 C CA . ASN A 1 82 ? -0.898 2.776 1.458 1.00 94.38 82 ASN A CA 1
ATOM 620 C C . ASN A 1 82 ? -1.794 1.826 2.279 1.00 94.38 82 ASN A C 1
ATOM 622 O O . ASN A 1 82 ? -1.723 1.819 3.506 1.00 94.38 82 ASN A O 1
ATOM 626 N N . LEU A 1 83 ? -2.583 0.974 1.613 1.00 96.19 83 LEU A N 1
ATOM 627 C CA . LEU A 1 83 ? -3.437 0.004 2.300 1.00 96.19 83 LEU A CA 1
ATOM 628 C C . LEU A 1 83 ? -2.601 -0.995 3.113 1.00 96.19 83 LEU A C 1
ATOM 630 O O . LEU A 1 83 ? -2.944 -1.294 4.256 1.00 96.19 83 LEU A O 1
ATOM 634 N N . THR A 1 84 ? -1.477 -1.460 2.563 1.00 95.31 84 THR A N 1
ATOM 635 C CA . THR A 1 84 ? -0.526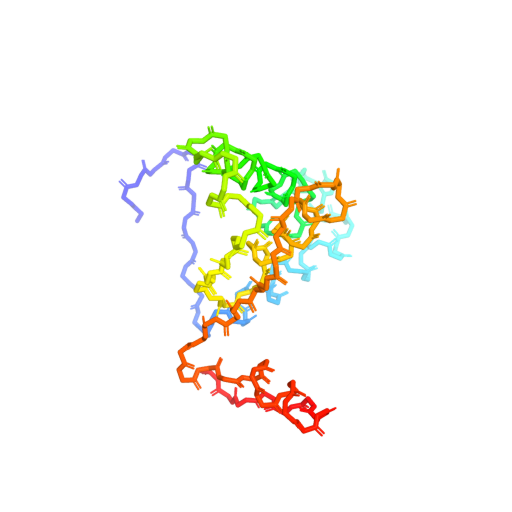 -2.323 3.274 1.00 95.31 84 THR A CA 1
ATOM 636 C C . THR A 1 84 ? 0.025 -1.643 4.528 1.00 95.31 84 THR A C 1
ATOM 638 O O . THR A 1 84 ? 0.086 -2.279 5.578 1.00 95.31 84 THR A O 1
ATOM 641 N N . ALA A 1 85 ? 0.365 -0.352 4.470 1.00 96.19 85 ALA A N 1
ATOM 642 C CA . ALA A 1 85 ? 0.785 0.397 5.657 1.00 96.19 85 ALA A CA 1
ATOM 643 C C . ALA A 1 85 ? -0.319 0.446 6.729 1.00 96.19 85 ALA A C 1
ATOM 645 O O . ALA A 1 85 ? -0.037 0.270 7.913 1.00 96.19 85 ALA A O 1
ATOM 646 N N . GLY A 1 86 ? -1.583 0.599 6.326 1.00 97.19 86 GLY A N 1
ATOM 647 C CA . GLY A 1 86 ? -2.723 0.520 7.242 1.00 97.19 86 GLY A CA 1
ATOM 648 C C . GLY A 1 86 ? -2.854 -0.848 7.909 1.00 97.19 86 GLY A C 1
ATOM 649 O O . GLY A 1 86 ? -3.047 -0.937 9.123 1.00 97.19 86 GLY A O 1
ATOM 650 N N . LEU A 1 87 ? -2.692 -1.927 7.141 1.00 97.12 87 LEU A N 1
ATOM 651 C CA . LEU A 1 87 ? -2.697 -3.290 7.679 1.00 97.12 87 LEU A CA 1
ATOM 652 C C . LEU A 1 87 ? -1.563 -3.506 8.690 1.00 97.12 87 LEU A C 1
ATOM 654 O O . LEU A 1 87 ? -1.797 -4.114 9.735 1.00 97.12 87 LEU A O 1
ATOM 658 N N . LEU A 1 88 ? -0.373 -2.958 8.430 1.00 97.06 88 LEU A N 1
ATOM 659 C CA . LEU A 1 88 ? 0.733 -2.969 9.390 1.00 97.06 88 LEU A CA 1
ATOM 660 C C . LEU A 1 88 ? 0.401 -2.160 10.648 1.00 97.06 88 LEU A C 1
ATOM 662 O O . LEU A 1 88 ? 0.627 -2.651 11.749 1.00 97.06 88 LEU A O 1
ATOM 666 N N . ALA A 1 89 ? -0.204 -0.976 10.522 1.00 97.38 89 ALA A N 1
ATOM 667 C CA . ALA A 1 89 ? -0.648 -0.193 11.679 1.00 97.38 89 ALA A CA 1
ATOM 668 C C . ALA A 1 89 ? -1.633 -0.981 12.560 1.00 97.38 89 ALA A C 1
ATOM 670 O O . ALA A 1 89 ? -1.501 -1.003 13.786 1.00 97.38 89 ALA A O 1
ATOM 671 N N . LYS A 1 90 ? -2.584 -1.688 11.936 1.00 97.25 90 LYS A N 1
ATOM 672 C CA . LYS A 1 90 ? -3.507 -2.590 12.637 1.00 97.25 90 LYS A CA 1
ATOM 673 C C . LYS A 1 90 ? -2.766 -3.740 13.327 1.00 97.25 90 LYS A C 1
ATOM 675 O O . LYS A 1 90 ? -3.056 -4.031 14.483 1.00 97.25 90 LYS A O 1
ATOM 680 N N . ALA A 1 91 ? -1.806 -4.370 12.650 1.00 97.06 91 ALA A N 1
ATOM 681 C CA . ALA A 1 91 ? -0.993 -5.445 13.224 1.00 97.06 91 ALA A CA 1
ATOM 682 C C . ALA A 1 91 ? -0.133 -4.971 14.412 1.00 97.06 91 ALA A C 1
ATOM 684 O O . ALA A 1 91 ? 0.092 -5.735 15.346 1.00 97.06 91 ALA A O 1
ATOM 685 N N . LEU A 1 92 ? 0.287 -3.703 14.410 1.00 97.00 92 LEU A N 1
ATOM 686 C CA . LEU A 1 92 ? 1.002 -3.052 15.514 1.00 97.00 92 LEU A CA 1
ATOM 687 C C . LEU A 1 92 ? 0.095 -2.664 16.698 1.00 97.00 92 LEU A C 1
ATOM 689 O O . LEU A 1 92 ? 0.595 -2.167 17.705 1.00 97.00 92 LEU A O 1
ATOM 693 N N . GLY A 1 93 ? -1.220 -2.888 16.605 1.00 95.19 93 GLY A N 1
ATOM 694 C CA . GLY A 1 93 ? -2.167 -2.696 17.708 1.00 95.19 93 GLY A CA 1
ATOM 695 C C . GLY A 1 93 ? -3.136 -1.527 17.542 1.00 95.19 93 GLY A C 1
ATOM 696 O O . GLY A 1 93 ? -3.923 -1.265 18.453 1.00 95.19 93 GLY A O 1
ATOM 697 N N . LEU A 1 94 ? -3.132 -0.827 16.403 1.00 95.81 94 LEU A N 1
ATOM 698 C CA . LEU A 1 94 ? -4.124 0.216 16.149 1.00 95.81 94 LEU A CA 1
ATOM 699 C C . LEU A 1 94 ? -5.523 -0.412 15.953 1.00 95.81 94 LEU A C 1
ATOM 701 O O . LEU A 1 94 ? -5.679 -1.280 15.087 1.00 95.81 94 LEU A O 1
ATOM 705 N N . PRO A 1 95 ? -6.556 0.002 16.716 1.00 94.56 95 PRO A N 1
ATOM 706 C CA . PRO A 1 95 ? -7.872 -0.634 16.690 1.00 94.56 95 PRO A CA 1
ATOM 707 C C . PRO A 1 95 ? -8.651 -0.254 15.423 1.00 94.56 95 PRO A C 1
ATOM 709 O O . PRO A 1 95 ? -9.518 0.608 15.437 1.00 94.56 95 PRO A O 1
ATOM 712 N N . ILE A 1 96 ? -8.341 -0.899 14.297 1.00 96.81 96 ILE A N 1
ATOM 713 C CA . ILE A 1 96 ? -9.065 -0.714 13.034 1.00 96.81 96 ILE A CA 1
ATOM 714 C C . ILE A 1 96 ? -10.012 -1.891 12.822 1.00 96.81 96 ILE A C 1
ATOM 716 O O . ILE A 1 96 ? -9.587 -3.035 12.618 1.00 96.81 96 ILE A O 1
ATOM 720 N N . LYS A 1 97 ? -11.315 -1.611 12.803 1.00 96.62 97 LYS A N 1
ATOM 721 C CA . LYS A 1 97 ? -12.368 -2.613 12.609 1.00 96.62 97 LYS A CA 1
ATOM 722 C C . LYS A 1 97 ? -12.293 -3.232 11.218 1.00 96.62 97 LYS A C 1
ATOM 724 O O . LYS A 1 97 ? -12.236 -4.454 11.087 1.00 96.62 97 LYS A O 1
ATOM 729 N N . ARG A 1 98 ? -12.249 -2.400 10.174 1.00 96.50 98 ARG A N 1
ATOM 730 C CA . ARG A 1 98 ? -12.282 -2.852 8.775 1.00 96.50 98 ARG A CA 1
ATOM 731 C C . ARG A 1 98 ? -11.532 -1.899 7.851 1.00 96.50 98 ARG A C 1
ATOM 733 O O . ARG A 1 98 ? -11.538 -0.691 8.067 1.00 96.50 98 ARG A O 1
ATOM 740 N N . PHE A 1 99 ? -10.961 -2.463 6.792 1.00 97.62 99 PHE A N 1
ATOM 741 C CA . PHE A 1 99 ? -10.437 -1.715 5.657 1.00 97.62 99 PHE A CA 1
ATOM 742 C C . PHE A 1 99 ? -11.345 -1.849 4.437 1.00 97.62 99 PHE A C 1
ATOM 744 O O . PHE A 1 99 ? -11.975 -2.890 4.244 1.00 97.62 99 PHE A O 1
ATOM 751 N N . ILE A 1 100 ? -11.381 -0.808 3.609 1.00 97.00 100 ILE A N 1
ATOM 752 C CA . ILE A 1 100 ? -12.010 -0.819 2.288 1.00 97.00 100 ILE A CA 1
ATOM 753 C C . ILE A 1 100 ? -10.928 -0.490 1.259 1.00 97.00 100 ILE A C 1
ATOM 755 O O . ILE A 1 100 ? -10.343 0.592 1.287 1.00 97.00 100 ILE A O 1
ATOM 759 N N . ALA A 1 101 ? -10.661 -1.435 0.359 1.00 95.69 101 ALA A N 1
ATOM 760 C CA . ALA A 1 101 ? -9.790 -1.235 -0.791 1.00 95.69 101 ALA A CA 1
ATOM 761 C C . ALA A 1 101 ? -10.600 -0.615 -1.938 1.00 95.69 101 ALA A C 1
ATOM 763 O O . ALA A 1 101 ? -11.215 -1.333 -2.723 1.00 95.69 101 ALA A O 1
ATOM 764 N N . ALA A 1 102 ? -10.641 0.714 -2.015 1.00 95.38 102 ALA A N 1
ATOM 765 C CA . ALA A 1 102 ? -11.387 1.412 -3.058 1.00 95.38 102 ALA A CA 1
ATOM 766 C C . ALA A 1 102 ? -10.527 1.542 -4.325 1.00 95.38 102 ALA A C 1
ATOM 768 O O . ALA A 1 102 ? -9.551 2.290 -4.327 1.00 95.38 102 ALA A O 1
ATOM 769 N N . THR A 1 103 ? -10.865 0.827 -5.397 1.00 94.25 103 THR A N 1
ATOM 770 C CA . THR A 1 103 ? -10.191 0.953 -6.703 1.00 94.25 103 THR A CA 1
ATOM 771 C C . THR A 1 103 ? -11.080 1.688 -7.705 1.00 94.25 103 THR A C 1
ATOM 773 O O . THR A 1 103 ? -12.280 1.853 -7.492 1.00 94.25 103 THR A O 1
ATOM 776 N N . ASN A 1 104 ? -10.493 2.140 -8.812 1.00 89.69 104 ASN A N 1
ATOM 777 C CA . ASN A 1 104 ? -11.244 2.620 -9.974 1.00 89.69 104 ASN A CA 1
ATOM 778 C C . ASN A 1 104 ? -11.579 1.435 -10.912 1.00 89.69 104 ASN A C 1
ATOM 780 O O . ASN A 1 104 ? -11.630 0.289 -10.462 1.00 89.69 104 ASN A O 1
ATOM 784 N N . ALA A 1 105 ? -11.784 1.702 -12.208 1.00 88.75 105 ALA A N 1
ATOM 785 C CA . ALA A 1 105 ? -12.027 0.676 -13.229 1.00 88.75 105 ALA A CA 1
ATOM 786 C C . ALA A 1 105 ? -10.918 -0.397 -13.326 1.00 88.75 105 ALA A C 1
ATOM 788 O O . ALA A 1 105 ? -11.182 -1.497 -13.814 1.00 88.75 105 ALA A O 1
ATOM 789 N N . ASN A 1 106 ? -9.711 -0.114 -12.816 1.00 84.50 106 ASN A N 1
ATOM 790 C CA . ASN A 1 106 ? -8.640 -1.093 -12.631 1.00 84.50 106 ASN A CA 1
ATOM 791 C C . ASN A 1 106 ? -8.922 -1.921 -11.365 1.00 84.50 106 ASN A C 1
ATOM 793 O O . ASN A 1 106 ? -8.306 -1.763 -10.311 1.00 84.50 106 ASN A O 1
ATOM 797 N N . ASP A 1 107 ? -9.908 -2.803 -11.491 1.00 90.31 107 ASP A N 1
ATOM 798 C CA . ASP A 1 107 ? -10.583 -3.553 -10.429 1.00 90.31 107 ASP A CA 1
ATOM 799 C C . ASP A 1 107 ? -10.000 -4.958 -10.183 1.00 90.31 107 ASP A C 1
ATOM 801 O O . ASP A 1 107 ? -10.689 -5.848 -9.683 1.00 90.31 107 ASP A O 1
ATOM 805 N N . THR A 1 108 ? -8.726 -5.182 -10.521 1.00 92.00 108 THR A N 1
ATOM 806 C CA . THR A 1 108 ? -8.072 -6.499 -10.394 1.00 92.00 108 THR A CA 1
ATOM 807 C C . THR A 1 108 ? -8.149 -7.058 -8.977 1.00 92.00 108 THR A C 1
ATOM 809 O O . THR A 1 108 ? -8.503 -8.220 -8.795 1.00 92.00 108 THR A O 1
ATOM 812 N N . VAL A 1 109 ? -7.860 -6.238 -7.962 1.00 92.69 109 VAL A N 1
ATOM 813 C CA . VAL A 1 109 ? -7.886 -6.689 -6.564 1.00 92.69 109 VAL A CA 1
ATOM 814 C C . VAL A 1 109 ? -9.307 -6.919 -6.044 1.00 92.69 109 VAL A C 1
ATOM 816 O O . VAL A 1 109 ? -9.514 -7.980 -5.464 1.00 92.69 109 VAL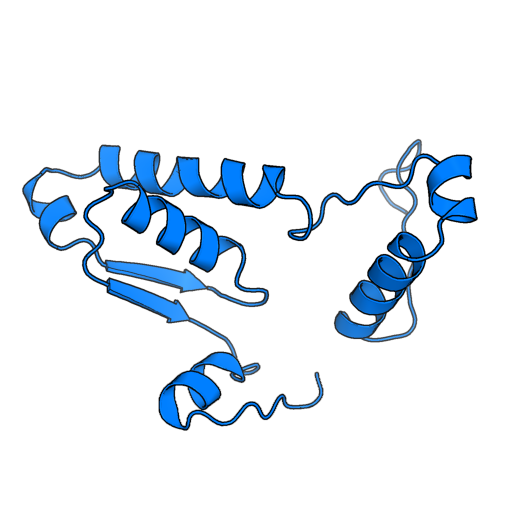 A O 1
ATOM 819 N N . PRO A 1 110 ? -10.300 -6.028 -6.248 1.00 92.88 110 PRO A N 1
ATOM 820 C CA . PRO A 1 110 ? -11.687 -6.343 -5.904 1.00 92.88 110 PRO A CA 1
ATOM 821 C C . PRO A 1 110 ? -12.175 -7.664 -6.509 1.00 92.88 110 PRO A C 1
ATOM 823 O O . PRO A 1 110 ? -12.651 -8.525 -5.773 1.00 92.88 110 PRO A O 1
ATOM 826 N N . ARG A 1 111 ? -11.955 -7.885 -7.813 1.00 94.12 111 ARG A N 1
ATOM 827 C CA . ARG A 1 111 ? -12.338 -9.143 -8.478 1.00 94.12 111 ARG A CA 1
ATOM 828 C C . ARG A 1 111 ? -11.604 -10.352 -7.902 1.00 94.12 111 ARG A C 1
ATOM 830 O O . ARG A 1 111 ? -12.208 -11.408 -7.721 1.00 94.12 111 ARG A O 1
ATOM 837 N N . TYR A 1 112 ? -10.321 -10.202 -7.579 1.00 94.81 112 TYR A N 1
ATOM 838 C CA . TYR A 1 112 ? -9.553 -11.241 -6.897 1.00 94.81 112 TYR A CA 1
ATOM 839 C C . TYR A 1 112 ? -10.114 -11.550 -5.502 1.00 94.81 112 TYR A C 1
ATOM 841 O O . TYR A 1 112 ? -10.231 -12.716 -5.143 1.00 94.81 112 TYR A O 1
ATOM 849 N N . LEU A 1 113 ? -10.502 -10.539 -4.724 1.00 92.75 113 LEU A N 1
ATOM 850 C CA . LEU A 1 113 ? -11.075 -10.736 -3.389 1.00 92.75 113 LEU A CA 1
ATOM 851 C C . LEU A 1 113 ? -12.451 -11.419 -3.430 1.00 92.75 113 LEU A C 1
ATOM 853 O O . LEU A 1 113 ? -12.798 -12.123 -2.485 1.00 92.75 113 LEU A O 1
ATOM 857 N N . GLU A 1 114 ? -13.214 -11.239 -4.508 1.00 93.06 114 GLU A N 1
ATOM 858 C CA . GLU A 1 114 ? -14.507 -11.906 -4.709 1.00 93.06 114 GLU A CA 1
ATOM 859 C C . GLU A 1 114 ? -14.367 -13.347 -5.219 1.00 93.06 114 GLU A C 1
ATOM 861 O O . GLU A 1 114 ? -15.114 -14.230 -4.800 1.00 93.06 114 GLU A O 1
ATOM 866 N N . THR A 1 115 ? -13.425 -13.595 -6.135 1.00 94.69 115 THR A N 1
ATOM 867 C CA . THR A 1 115 ? -13.365 -14.854 -6.906 1.00 94.69 115 THR A CA 1
ATOM 868 C C . THR A 1 115 ? -12.164 -15.744 -6.586 1.00 94.69 115 THR A C 1
ATOM 870 O O . THR A 1 115 ? -12.147 -16.911 -6.974 1.00 94.69 115 THR A O 1
ATOM 873 N N . GLY A 1 116 ? -11.132 -15.203 -5.936 1.00 94.88 116 GLY A N 1
ATOM 874 C CA . GLY A 1 116 ? -9.827 -15.844 -5.740 1.00 94.88 116 GLY A CA 1
ATOM 875 C C . GLY A 1 116 ? -8.962 -15.937 -7.004 1.00 94.88 116 GLY A C 1
ATOM 876 O O . GLY A 1 116 ? -7.865 -16.493 -6.947 1.00 94.88 116 GLY A O 1
ATOM 877 N N . LYS A 1 117 ? -9.424 -15.420 -8.150 1.00 94.06 117 LYS A N 1
ATOM 878 C CA . LYS A 1 117 ? -8.715 -15.510 -9.435 1.00 94.06 117 LYS A CA 1
ATOM 879 C C . LYS A 1 117 ? -7.989 -14.211 -9.757 1.00 94.06 117 LYS A C 1
ATOM 881 O O . LYS A 1 117 ? -8.571 -13.129 -9.723 1.00 94.06 117 LYS A O 1
ATOM 886 N N . TRP A 1 118 ? -6.700 -14.319 -10.072 1.00 92.94 118 TRP A N 1
ATOM 887 C CA . TRP A 1 118 ? -5.882 -13.175 -10.466 1.00 92.94 118 TRP A CA 1
ATOM 888 C C . TRP A 1 118 ? -5.940 -12.973 -11.985 1.00 92.94 118 TRP A C 1
ATOM 890 O O . TRP A 1 118 ? -5.252 -13.661 -12.734 1.00 92.94 118 TRP A O 1
ATOM 900 N N . GLU A 1 119 ? -6.771 -12.030 -12.434 1.00 91.94 119 GLU A N 1
ATOM 901 C CA . GLU A 1 119 ? -7.029 -11.768 -13.859 1.00 91.94 119 GLU A CA 1
ATOM 902 C C . GLU A 1 119 ? -6.927 -10.259 -14.162 1.00 91.94 119 GLU A C 1
ATOM 904 O O . GLU A 1 119 ? -7.950 -9.570 -14.249 1.00 91.94 119 GLU A O 1
ATOM 909 N N . PRO A 1 120 ? -5.718 -9.680 -14.254 1.00 88.62 120 PRO A N 1
ATOM 910 C CA . PRO A 1 120 ? -5.555 -8.265 -14.575 1.00 88.62 120 PRO A CA 1
ATOM 911 C C . PRO A 1 120 ? -6.058 -7.955 -15.991 1.00 88.62 120 PRO A C 1
ATOM 913 O O . PRO A 1 120 ? -5.828 -8.722 -16.924 1.00 88.62 120 PRO A O 1
ATOM 916 N N . LYS A 1 121 ? -6.757 -6.825 -16.147 1.00 82.81 121 LYS A N 1
ATOM 917 C CA . LYS A 1 121 ? -7.117 -6.286 -17.467 1.00 82.81 121 LYS A CA 1
ATOM 918 C C . LYS A 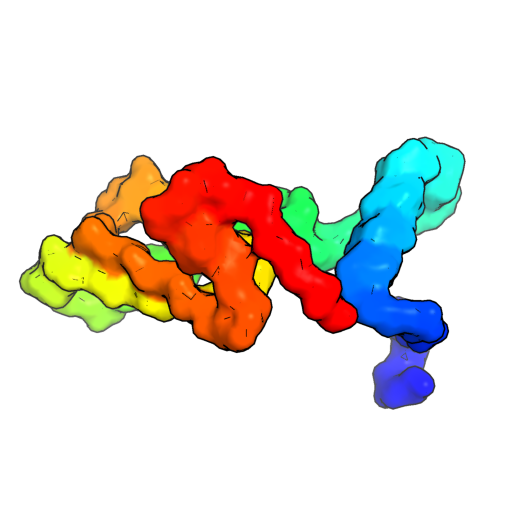1 121 ? -5.937 -5.462 -18.007 1.00 82.81 121 LYS A C 1
ATOM 920 O O . LYS A 1 121 ? -5.241 -4.862 -17.187 1.00 82.81 121 LYS A O 1
ATOM 925 N N . PRO A 1 122 ? -5.724 -5.411 -19.334 1.00 73.00 122 PRO A N 1
ATOM 926 C CA . PRO A 1 122 ? -4.766 -4.486 -19.938 1.00 73.00 122 PRO A CA 1
ATOM 927 C C . PRO A 1 122 ? -5.099 -3.040 -19.547 1.00 73.00 122 PRO A C 1
ATOM 929 O O . PRO A 1 122 ? -6.280 -2.674 -19.541 1.00 73.00 122 PRO A O 1
ATOM 932 N N . THR A 1 123 ? -4.074 -2.272 -19.188 1.00 59.88 123 THR A N 1
ATOM 933 C CA . THR A 1 123 ? -4.139 -0.878 -18.724 1.00 59.88 123 THR A CA 1
ATOM 934 C C . THR A 1 123 ? -3.850 0.126 -19.831 1.00 59.88 123 THR A C 1
ATOM 936 O O . THR A 1 123 ? -3.174 -0.233 -20.819 1.00 59.88 123 THR A O 1
#

Mean predicted aligned error: 6.74 Å

pLDDT: mean 90.42, std 7.93, range [55.78, 97.94]

Nearest PDB structures (foldseek):
  1vb3-assembly1_A  TM=9.826E-01  e=2.794E-12  Escherichia coli
  3v7n-assembly1_A  TM=8.256E-01  e=1.902E-05  Burkholderia thailandensis E264
  7pkq-assembly1_k  TM=6.773E-01  e=1.616E-01  Chlamydomonas reinhardtii
  5zst-assembly1_A  TM=3.853E-01  e=1.090E-01  Hydrogenimonas thermophila
  5jis-assembly2_B  TM=5.036E-01  e=1.155E+00  Brucella abortus S19

Foldseek 3Di:
DVPDDPDDDDDDPDDPVVVVVVLVVCVVDPVSCVVPVDDDPDLVDVVVLQVLLVVLVVVLVPDDPVCQQAAEEEDEDDPCSNVVSVVVNVVVPRNHPYYHHHYDPQCQVVVCVVPVDRDGDDD

Secondary structure (DSSP, 8-state):
--S-TT------SS-HHHHHHHHHHHHH-HHHHHHHT----STTSHHHHHHHHHHHHHHHHTS-HHHHHT-EEEEE-SSSHHHHHHHHHHHTT----EEEEE--S--HHHHHHHHS---PPP-

Solvent-accessible surface area (backbone atoms only — not comparable to full-atom values): 7683 Å² total; per-residue (Å²): 128,94,82,45,94,95,55,85,80,81,88,70,98,63,58,72,65,56,55,52,49,54,55,51,54,52,71,71,34,64,67,62,29,64,76,70,64,65,79,67,95,48,81,86,30,63,66,56,38,56,60,50,25,53,57,56,56,52,59,49,68,77,43,55,74,75,56,33,70,65,28,66,50,76,36,85,40,85,86,43,51,68,53,51,14,49,53,50,36,37,73,76,66,45,64,60,68,45,78,40,80,42,53,63,94,77,40,39,63,62,50,20,74,75,68,74,49,89,65,75,72,92,130

InterPro domains:
  IPR036052 Tryptophan synthase beta chain-like, PALP domain superfamily [G3DSA:3.40.50.1100] (1-31)
  IPR036052 Tryptophan synthase beta chain-like, PALP domain superfamily [G3DSA:3.40.50.1100] (32-123)
  IPR036052 Tryptophan synthase beta chain-like, PALP domain superfamily [SSF53686] (3-119)
  IPR051166 Threonine Synthase [PTHR42690] (3-122)

Organism: Vibrio parahaemolyticus (NCBI:txid670)

Radius of gyration: 18.44 Å; Cα contacts (8 Å, |Δi|>4): 101; chains: 1; bounding box: 44×38×47 Å